Protein AF-A0AAU9VUS2-F1 (afdb_monomer)

Foldseek 3Di:
DDAQLQQHADWDWDFFPAIDTLDPRNPDPDRPCVVVVVVVSVVPDDPDGPPAGAVLRNVVVLQVSVVVSVVVCVVVVHCVPPQAEAEAEELLDHPCVVSLLVRDDDPSYAYEYEHDFQRHDVVSVVSHHPYYHYQADNVRDGDDPVVSVVVVCVVVPDDPPPPPDDD

Organism: NCBI:txid46732

Sequence (167 aa):
FFVSPYKTRLDLIEFGRDAEYVSDLKFSQKRSGRQQLVQQLIGHMSDELDNITNLEKGLKKAFDAHEEYDTLQITKNDRTGAKNIVVVFTDGKTHNQSAMSSLQKPSSVIVIAVALGLKIFPDVLHQIADDVIYWTKEDGSERQESEVLQEIMANFDFKPCGKELGL

Nearest PDB structures (foldseek):
  5k1s-assembly2_D  TM=6.268E-01  e=3.120E-01  Myxococcus xanthus DK 1622
  4jxk-assembly1_B  TM=4.690E-01  e=1.981E-01  Rhodococcus opacus B4
  4f4f-assembly2_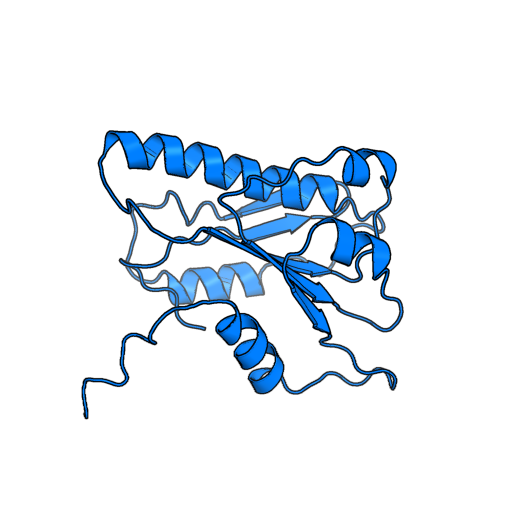B  TM=4.012E-01  e=1.432E-01  Brucella melitensis bv. 1 str. 16M
  4eye-assembly2_B  TM=5.615E-01  e=7.741E-01  Mycobacteroides abscessus ATCC 19977
  4eye-assembly1_A  TM=5.800E-01  e=1.071E+00  Mycobacteroides abscessus ATCC 19977

Radius of gyration: 16.59 Å; Cα contacts (8 Å, |Δi|>4): 207; chains: 1; bounding box: 53×28×48 Å

Solvent-accessible surface area (backbone atoms only — not comparable to full-atom values): 10148 Å² total; per-residue (Å²): 140,83,63,43,64,84,84,48,71,50,70,44,73,46,60,13,75,60,51,47,71,79,42,69,53,53,76,48,84,75,41,78,65,47,53,58,52,52,54,49,51,62,74,65,56,74,90,80,61,60,101,39,36,30,53,47,49,36,52,49,52,55,50,52,58,45,55,55,49,48,59,60,24,64,81,66,71,48,70,78,88,66,86,42,76,46,78,45,82,40,32,41,61,54,76,49,60,69,56,44,75,66,60,79,79,57,89,75,51,45,30,36,32,37,36,40,60,81,74,61,35,62,72,59,40,64,73,69,29,79,43,80,45,71,42,36,39,97,88,63,48,73,56,60,65,73,58,53,51,48,56,59,51,63,76,45,94,58,81,72,88,65,80,87,61,94,120

Mean predicted aligned error: 6.65 Å

pLDDT: mean 83.15, std 13.02, range [33.69, 96.31]

Structure (mmCIF, N/CA/C/O backbone):
data_AF-A0AAU9VUS2-F1
#
_entry.id   AF-A0AAU9VUS2-F1
#
loop_
_atom_site.group_PDB
_atom_site.id
_atom_site.type_symbol
_atom_site.label_atom_id
_atom_site.label_alt_id
_atom_site.label_comp_id
_atom_site.label_asym_id
_atom_site.label_entity_id
_atom_site.label_seq_id
_atom_site.pdbx_PDB_ins_code
_atom_site.Cartn_x
_atom_site.Cartn_y
_atom_site.Cartn_z
_atom_site.occupancy
_atom_site.B_iso_or_equiv
_atom_site.auth_seq_id
_atom_site.auth_comp_id
_atom_site.auth_asym_id
_atom_site.auth_atom_id
_atom_site.pdbx_PDB_model_num
ATOM 1 N N . PHE A 1 1 ? -14.419 1.944 -5.860 1.00 63.88 1 PHE A N 1
ATOM 2 C CA . PHE A 1 1 ? -14.514 1.381 -4.489 1.00 63.88 1 PHE A CA 1
ATOM 3 C C . PHE A 1 1 ? -15.402 2.264 -3.602 1.00 63.88 1 PHE A C 1
ATOM 5 O O . PHE A 1 1 ? -15.565 3.434 -3.926 1.00 63.88 1 PHE A O 1
ATOM 12 N N . PHE A 1 2 ? -15.983 1.731 -2.515 1.00 67.88 2 PHE A N 1
ATOM 13 C CA . PHE A 1 2 ? -16.799 2.485 -1.543 1.00 67.88 2 PHE A CA 1
ATOM 14 C C . PHE A 1 2 ? -16.127 2.507 -0.166 1.00 67.88 2 PHE A C 1
ATOM 16 O O . PHE A 1 2 ? -15.848 1.454 0.407 1.00 67.88 2 PHE A O 1
ATOM 23 N N . VAL A 1 3 ? -15.912 3.697 0.392 1.00 70.50 3 VAL A N 1
ATOM 24 C CA . VAL A 1 3 ? -15.391 3.876 1.752 1.00 70.50 3 VAL A CA 1
ATOM 25 C C . VAL A 1 3 ? -16.559 4.064 2.708 1.00 70.50 3 VAL A C 1
ATOM 27 O O . VAL A 1 3 ? -17.159 5.139 2.781 1.00 70.50 3 VAL A O 1
ATOM 30 N N . SER A 1 4 ? -16.876 3.023 3.483 1.00 72.69 4 SER A N 1
ATOM 31 C CA . SER A 1 4 ? -17.926 3.133 4.492 1.00 72.69 4 SER A CA 1
ATOM 32 C C . SER A 1 4 ? -17.533 4.168 5.551 1.00 72.69 4 SER A C 1
ATOM 34 O O . SER A 1 4 ? -16.503 4.000 6.209 1.00 72.69 4 SER A O 1
ATOM 36 N N . PRO A 1 5 ? -18.370 5.185 5.816 1.00 67.25 5 PRO A N 1
ATOM 37 C CA . PRO A 1 5 ? -18.068 6.200 6.825 1.00 67.25 5 PRO A CA 1
ATOM 38 C C . PRO A 1 5 ? -18.004 5.642 8.258 1.00 67.25 5 PRO A C 1
ATOM 40 O O . PRO A 1 5 ? -17.396 6.241 9.153 1.00 67.25 5 PRO A O 1
ATOM 43 N N . TYR A 1 6 ? -18.606 4.472 8.480 1.00 70.31 6 TYR A N 1
ATOM 44 C CA . TYR A 1 6 ? -18.684 3.815 9.784 1.00 70.31 6 TYR A CA 1
ATOM 45 C C . TYR A 1 6 ? -17.764 2.599 9.885 1.00 70.31 6 TYR A C 1
ATOM 47 O O . TYR A 1 6 ? -17.171 2.378 10.937 1.00 70.31 6 TYR A O 1
ATOM 55 N N . LYS A 1 7 ? -17.623 1.826 8.802 1.00 75.75 7 LYS A N 1
ATOM 56 C CA . LYS A 1 7 ? -16.914 0.539 8.833 1.00 75.75 7 LYS A CA 1
ATOM 57 C C . LYS A 1 7 ? -15.478 0.619 8.327 1.00 75.75 7 LYS A C 1
ATOM 59 O O . LYS A 1 7 ? -14.662 -0.199 8.747 1.00 75.75 7 LYS A O 1
ATOM 64 N N . THR A 1 8 ? -15.138 1.636 7.539 1.00 79.56 8 THR A N 1
ATOM 65 C CA . THR A 1 8 ? -13.810 1.776 6.937 1.00 79.56 8 THR A CA 1
ATOM 66 C C . THR A 1 8 ? -13.102 3.018 7.469 1.00 79.56 8 THR A C 1
ATOM 68 O O . THR A 1 8 ? -13.695 4.082 7.699 1.00 79.56 8 THR A O 1
ATOM 71 N N . ARG A 1 9 ? -11.802 2.859 7.691 1.00 82.56 9 ARG A N 1
ATOM 72 C CA . ARG A 1 9 ? -10.860 3.938 7.953 1.00 82.56 9 ARG A CA 1
ATOM 73 C C . ARG A 1 9 ? -9.775 3.815 6.898 1.00 82.56 9 ARG A C 1
ATOM 75 O O . ARG A 1 9 ? -9.381 2.700 6.577 1.00 82.56 9 ARG A O 1
ATOM 82 N N . LEU A 1 10 ? -9.409 4.938 6.312 1.00 85.69 10 LEU A N 1
ATOM 83 C CA . LEU A 1 10 ? -8.530 5.004 5.158 1.00 85.69 10 LEU A CA 1
ATOM 84 C C . LEU A 1 10 ? -7.576 6.156 5.411 1.00 85.69 10 LEU A C 1
ATOM 86 O O . LEU A 1 10 ? -8.057 7.217 5.790 1.00 85.69 10 LEU A O 1
ATOM 90 N N . ASP A 1 11 ? -6.298 5.939 5.146 1.00 88.19 11 ASP A N 1
ATOM 91 C CA . ASP A 1 11 ? -5.339 7.005 4.883 1.00 88.19 11 ASP A CA 1
ATOM 92 C C . ASP A 1 11 ? -4.792 6.825 3.474 1.00 88.19 11 ASP A C 1
ATOM 94 O O . ASP A 1 11 ? -4.845 5.731 2.905 1.00 88.19 11 ASP A O 1
ATOM 98 N N . LEU A 1 12 ? -4.289 7.921 2.923 1.00 89.81 12 LEU A N 1
ATOM 99 C CA . LEU A 1 12 ? -3.604 7.954 1.642 1.00 89.81 12 LEU A CA 1
ATOM 100 C C . LEU A 1 12 ? -2.193 8.467 1.902 1.00 89.81 12 LEU A C 1
ATOM 102 O O . LEU A 1 12 ? -2.023 9.510 2.538 1.00 89.81 12 LEU A O 1
ATOM 106 N N . ILE A 1 13 ? -1.204 7.712 1.439 1.00 90.88 13 ILE A N 1
ATOM 107 C CA . ILE A 1 13 ? 0.213 8.032 1.576 1.00 90.88 13 ILE A CA 1
ATOM 108 C C . ILE A 1 13 ? 0.805 8.058 0.176 1.00 90.88 13 ILE A C 1
ATOM 110 O O . ILE A 1 13 ? 0.646 7.098 -0.578 1.00 90.88 13 ILE A O 1
ATOM 114 N N . GLU A 1 14 ? 1.490 9.144 -0.151 1.00 90.81 14 GLU A N 1
ATOM 115 C CA . GLU A 1 14 ? 2.331 9.238 -1.339 1.00 90.81 14 GLU A CA 1
ATOM 116 C C . GLU A 1 14 ? 3.793 9.048 -0.948 1.00 90.81 14 GLU A C 1
ATOM 118 O O . GLU A 1 14 ? 4.190 9.353 0.181 1.00 90.81 14 GLU A O 1
ATOM 123 N N . PHE A 1 15 ? 4.595 8.499 -1.859 1.00 90.62 15 PHE A N 1
ATOM 124 C CA . PHE A 1 15 ? 6.014 8.301 -1.607 1.00 90.62 15 PHE A CA 1
ATOM 125 C C . PHE A 1 15 ? 6.860 8.433 -2.876 1.00 90.62 15 PHE A C 1
ATOM 127 O O . PHE A 1 15 ? 6.500 7.951 -3.945 1.00 90.62 15 PHE A O 1
ATOM 134 N N . GLY A 1 16 ? 8.026 9.049 -2.707 1.00 90.25 16 GLY A N 1
ATOM 135 C CA . GLY A 1 16 ? 9.119 9.155 -3.673 1.00 90.25 16 GLY A CA 1
ATOM 136 C C . GLY A 1 16 ? 10.430 9.095 -2.894 1.00 90.25 16 GLY A C 1
ATOM 137 O O . GLY A 1 16 ? 10.713 8.099 -2.222 1.00 90.25 16 GLY A O 1
ATOM 138 N N . ARG A 1 17 ? 11.205 10.181 -2.872 1.00 90.19 17 ARG A N 1
ATOM 139 C CA . ARG A 1 17 ? 12.305 10.373 -1.907 1.00 90.19 17 ARG A CA 1
ATOM 140 C C . ARG A 1 17 ? 11.860 10.332 -0.457 1.00 90.19 17 ARG A C 1
ATOM 142 O O . ARG A 1 17 ? 12.567 9.736 0.363 1.00 90.19 17 ARG A O 1
ATOM 149 N N . ASP A 1 18 ? 10.740 10.959 -0.145 1.00 89.88 18 ASP A N 1
ATOM 150 C CA . ASP A 1 18 ? 10.114 10.955 1.173 1.00 89.88 18 ASP A CA 1
ATOM 151 C C . ASP A 1 18 ? 8.700 10.383 1.070 1.00 89.88 18 ASP A C 1
ATOM 153 O O . ASP A 1 18 ? 8.214 10.132 -0.030 1.00 89.88 18 ASP A O 1
ATOM 157 N N . ALA A 1 19 ? 8.081 10.100 2.215 1.00 91.94 19 ALA A N 1
ATOM 158 C CA . ALA A 1 19 ? 6.710 9.612 2.286 1.00 91.94 19 ALA A CA 1
ATOM 159 C C . ALA A 1 19 ? 5.850 10.606 3.060 1.00 91.94 19 ALA A C 1
ATOM 161 O O . ALA A 1 19 ? 6.217 11.017 4.168 1.00 91.94 19 ALA A O 1
ATOM 162 N N . GLU A 1 20 ? 4.689 10.958 2.521 1.00 90.38 20 GLU A N 1
ATOM 163 C CA . GLU A 1 20 ? 3.809 11.998 3.052 1.00 90.38 20 GLU A CA 1
ATOM 164 C C . GLU A 1 20 ? 2.360 11.526 3.119 1.00 90.38 20 GLU A C 1
ATOM 166 O O . GLU A 1 20 ? 1.908 10.724 2.306 1.00 90.38 20 GLU A O 1
ATOM 171 N N . TYR A 1 21 ? 1.631 11.991 4.137 1.00 87.62 21 TYR A N 1
ATOM 172 C CA . TYR A 1 21 ? 0.193 11.761 4.186 1.00 87.62 21 TYR A CA 1
ATOM 173 C C . TYR A 1 21 ? -0.464 12.739 3.223 1.00 87.62 21 TYR A C 1
ATOM 175 O O . TYR A 1 21 ? -0.430 13.944 3.455 1.00 87.62 21 TYR A O 1
ATOM 183 N N . VAL A 1 22 ? -1.131 12.212 2.203 1.00 83.88 22 VAL A N 1
ATOM 184 C CA . VAL A 1 22 ? -2.031 13.003 1.356 1.00 83.88 22 VAL A CA 1
ATOM 185 C C . VAL A 1 22 ? -3.245 13.437 2.181 1.00 83.88 22 VAL A C 1
ATOM 187 O O . VAL A 1 22 ? -3.813 14.510 1.987 1.00 83.88 22 VAL A O 1
ATOM 190 N N . SER A 1 23 ? -3.654 12.601 3.142 1.00 74.81 23 SER A N 1
ATOM 191 C CA . SER A 1 23 ? -4.711 12.937 4.090 1.00 74.81 23 SER A CA 1
ATOM 192 C C . SER A 1 23 ? -4.687 12.063 5.337 1.00 74.81 23 SER A C 1
ATOM 194 O O . SER A 1 23 ? -4.380 10.877 5.239 1.00 74.81 23 SER A O 1
ATOM 196 N N . ASP A 1 24 ? -5.146 12.633 6.451 1.00 70.62 24 ASP A N 1
ATOM 197 C CA . ASP A 1 24 ? -5.325 11.968 7.748 1.00 70.62 24 ASP A CA 1
ATOM 198 C C . ASP A 1 24 ? -6.790 11.515 7.970 1.00 70.62 24 ASP A C 1
ATOM 200 O O . ASP A 1 24 ? -7.466 11.804 8.969 1.00 70.62 24 ASP A O 1
ATOM 204 N N . LEU A 1 25 ? -7.377 10.887 6.945 1.00 75.69 25 LEU A N 1
ATOM 205 C CA . LEU A 1 25 ? -8.801 10.531 6.929 1.00 75.69 25 LEU A CA 1
ATOM 206 C C . LEU A 1 25 ? -9.159 9.436 7.938 1.00 75.69 25 LEU A C 1
ATOM 208 O O . LEU A 1 25 ? -10.327 9.334 8.345 1.00 75.69 25 LEU A O 1
ATOM 212 N N . LYS A 1 26 ? -8.182 8.638 8.363 1.00 74.88 26 LYS A N 1
ATOM 213 C CA . LYS A 1 26 ? -8.338 7.584 9.364 1.00 74.88 26 LYS A CA 1
ATOM 214 C C . LYS A 1 26 ? -8.680 8.153 10.734 1.00 74.88 26 LYS A C 1
ATOM 216 O O . LYS A 1 26 ? -9.523 7.580 11.429 1.00 74.88 26 LYS A O 1
ATOM 221 N N . PHE A 1 27 ? -8.135 9.315 11.079 1.00 73.19 27 PHE A N 1
ATOM 222 C CA . PHE A 1 27 ? -8.357 9.973 12.368 1.00 73.19 27 PHE A CA 1
ATOM 223 C C . PHE A 1 27 ? -9.492 11.008 12.311 1.00 73.19 27 PHE A C 1
ATOM 225 O O . PHE A 1 27 ? -10.023 11.427 13.344 1.00 73.19 27 PHE A O 1
ATOM 232 N N . SER A 1 28 ? -9.963 11.353 11.107 1.00 74.56 28 SER A N 1
ATOM 233 C CA . SER A 1 28 ? -11.072 12.287 10.915 1.00 74.56 28 SER A CA 1
ATOM 234 C C . SER A 1 28 ? -12.387 11.812 11.548 1.00 74.56 28 SER A C 1
ATOM 236 O O . SER A 1 28 ? -12.957 10.766 11.201 1.00 74.56 28 SER A O 1
ATOM 238 N N . GLN A 1 29 ? -12.948 12.660 12.416 1.00 71.25 29 GLN A N 1
ATOM 239 C CA . GLN A 1 29 ? -14.288 12.471 12.980 1.00 71.25 29 GLN A CA 1
ATOM 240 C C . GLN A 1 29 ? -15.408 12.759 11.967 1.00 71.25 29 GLN A C 1
ATOM 242 O O . GLN A 1 29 ? -16.537 12.293 12.149 1.00 71.25 29 GLN A O 1
ATOM 247 N N . LYS A 1 30 ? -15.120 13.489 10.878 1.00 71.19 30 LYS A N 1
ATOM 248 C CA . LYS A 1 30 ? -16.113 13.831 9.854 1.00 71.19 30 LYS A CA 1
ATOM 249 C C . LYS A 1 30 ? -16.385 12.616 8.968 1.00 71.19 30 LYS A C 1
ATOM 251 O O . LYS A 1 30 ? -15.511 12.122 8.255 1.00 71.19 30 LYS A O 1
ATOM 256 N N . ARG A 1 31 ? -17.618 12.114 9.046 1.00 71.56 31 ARG A N 1
ATOM 257 C CA . ARG A 1 31 ? -18.060 10.876 8.383 1.00 71.56 31 ARG A CA 1
ATOM 258 C C . ARG A 1 31 ? -18.776 11.132 7.052 1.00 71.56 31 ARG A C 1
ATOM 260 O O . ARG A 1 31 ? -18.611 10.355 6.119 1.00 71.56 31 ARG A O 1
ATOM 267 N N . SER A 1 32 ? -19.543 12.213 6.931 1.00 74.00 32 SER A N 1
ATOM 268 C CA . SER A 1 32 ? -20.252 12.559 5.691 1.00 74.00 32 SER A CA 1
ATOM 269 C C . SER A 1 32 ? -19.298 13.033 4.587 1.00 74.00 32 SER A C 1
ATOM 271 O O . SER A 1 32 ? -18.281 13.667 4.864 1.00 74.00 32 SER A O 1
ATOM 273 N N . GLY A 1 33 ? -19.622 12.712 3.328 1.00 77.25 33 GLY A N 1
ATOM 274 C CA . GLY A 1 33 ? -18.854 13.148 2.151 1.00 77.25 33 GLY A CA 1
ATOM 275 C C . GLY A 1 33 ? -17.485 12.478 1.976 1.00 77.25 33 GLY A C 1
ATOM 276 O O . GLY A 1 33 ? -16.744 12.847 1.071 1.00 77.25 33 GLY A O 1
ATOM 277 N N . ARG A 1 34 ? -17.139 11.479 2.802 1.00 79.19 34 ARG A N 1
ATOM 278 C CA . ARG A 1 34 ? -15.808 10.850 2.796 1.00 79.19 34 ARG A CA 1
ATOM 279 C C . ARG A 1 34 ? -15.432 10.236 1.448 1.00 79.19 34 ARG A C 1
ATOM 281 O O . ARG A 1 34 ? -14.305 10.409 1.017 1.00 79.19 34 ARG A O 1
ATOM 288 N N . GLN A 1 35 ? -16.370 9.578 0.768 1.00 82.62 35 GLN A N 1
ATOM 289 C CA . GLN A 1 35 ? -16.122 9.017 -0.565 1.00 82.62 35 GLN A CA 1
ATOM 290 C C . GLN A 1 35 ? -15.694 10.094 -1.573 1.00 82.62 35 GLN A C 1
ATOM 292 O O . GLN A 1 35 ? -14.720 9.902 -2.293 1.00 82.62 35 GLN A O 1
ATOM 297 N N . GLN A 1 36 ? -16.406 11.225 -1.605 1.00 84.19 36 GLN A N 1
ATOM 298 C CA . GLN A 1 36 ? -16.092 12.337 -2.505 1.00 84.19 36 GLN A CA 1
ATOM 299 C C . GLN A 1 36 ? -14.749 12.972 -2.147 1.00 84.19 36 GLN A C 1
ATOM 301 O O . GLN A 1 36 ? -13.955 13.247 -3.035 1.00 84.19 36 GLN A O 1
ATOM 306 N N . LEU A 1 37 ? -14.469 13.142 -0.851 1.00 84.12 37 LEU A N 1
ATOM 307 C CA . LEU A 1 37 ? -13.191 13.675 -0.388 1.00 84.12 37 LEU A CA 1
ATOM 308 C C . LEU A 1 37 ? -12.020 12.769 -0.789 1.00 84.12 37 LEU A C 1
ATOM 310 O O . LEU A 1 37 ? -11.015 13.266 -1.270 1.00 84.12 37 LEU A O 1
ATOM 314 N N . VAL A 1 38 ? -12.162 11.447 -0.663 1.00 84.62 38 VAL A N 1
ATOM 315 C CA . VAL A 1 38 ? -11.138 10.493 -1.122 1.00 84.62 38 VAL A CA 1
ATOM 316 C C . VAL A 1 38 ? -10.903 10.614 -2.626 1.00 84.62 38 VAL A C 1
ATOM 318 O O . VAL A 1 38 ? -9.759 10.681 -3.055 1.00 84.62 38 VAL A O 1
ATOM 321 N N . GLN A 1 39 ? -11.970 10.682 -3.426 1.00 85.81 39 GLN A N 1
ATOM 322 C CA . GLN A 1 39 ? -11.851 10.858 -4.878 1.00 85.81 39 GLN A CA 1
ATOM 323 C C . GLN A 1 39 ? -11.175 12.181 -5.244 1.00 85.81 39 GLN A C 1
ATOM 325 O O . GLN A 1 39 ? -10.355 12.212 -6.155 1.00 85.81 39 GLN A O 1
ATOM 330 N N . GLN A 1 40 ? -11.489 13.258 -4.521 1.00 86.56 40 GLN A N 1
ATOM 331 C CA . GLN A 1 40 ? -10.820 14.543 -4.695 1.00 86.56 40 GLN A CA 1
ATOM 332 C C . GLN A 1 40 ? -9.341 14.437 -4.352 1.00 86.56 40 GLN A C 1
ATOM 334 O O . GLN A 1 40 ? -8.529 14.850 -5.163 1.00 86.56 40 GLN A O 1
ATOM 339 N N . LEU A 1 41 ? -8.987 13.868 -3.201 1.00 86.94 41 LEU A N 1
ATOM 340 C CA . LEU A 1 41 ? -7.592 13.729 -2.786 1.00 86.94 41 LEU A CA 1
ATOM 341 C C . LEU A 1 41 ? -6.784 12.945 -3.816 1.00 86.94 41 LEU A C 1
ATOM 343 O O . LEU A 1 41 ? -5.760 13.447 -4.253 1.00 86.94 41 LEU A O 1
ATOM 347 N N . ILE A 1 42 ? -7.292 11.794 -4.272 1.00 84.50 42 ILE A N 1
ATOM 348 C CA . ILE A 1 42 ? -6.661 11.006 -5.342 1.00 84.50 42 ILE A CA 1
ATOM 349 C C . ILE A 1 42 ? -6.483 11.851 -6.608 1.00 84.50 42 ILE A C 1
ATOM 351 O O . ILE A 1 42 ? -5.404 11.867 -7.180 1.00 84.50 42 ILE A O 1
ATOM 355 N N . GLY A 1 43 ? -7.511 12.599 -7.020 1.00 84.38 43 GLY A N 1
ATOM 356 C CA . GLY A 1 43 ? -7.438 13.462 -8.203 1.00 84.38 43 GLY A CA 1
ATOM 357 C C . GLY A 1 43 ? -6.522 14.686 -8.068 1.00 84.38 43 GLY A C 1
ATOM 358 O O . GLY A 1 43 ? -6.303 15.363 -9.066 1.00 84.38 43 GLY A O 1
ATOM 359 N N . HIS A 1 44 ? -6.023 14.995 -6.867 1.00 83.06 44 HIS A N 1
ATOM 360 C CA . HIS A 1 44 ? -5.049 16.066 -6.620 1.00 83.06 44 HIS A CA 1
ATOM 361 C C . HIS A 1 44 ? -3.659 15.528 -6.253 1.00 83.06 44 HIS A C 1
ATOM 363 O O . HIS A 1 44 ? -2.769 16.334 -5.981 1.00 83.06 44 HIS A O 1
ATOM 369 N N . MET A 1 45 ? -3.464 14.204 -6.208 1.00 80.81 45 MET A N 1
ATOM 370 C CA . MET A 1 45 ? -2.132 13.631 -6.019 1.00 80.81 45 MET A CA 1
ATOM 371 C C . MET A 1 45 ? -1.245 14.031 -7.199 1.00 80.81 45 MET A C 1
ATOM 373 O O . MET A 1 45 ? -1.705 14.083 -8.339 1.00 80.81 45 MET A O 1
ATOM 377 N N . SER A 1 46 ? 0.011 14.365 -6.910 1.00 73.75 46 SER A N 1
ATOM 378 C CA . SER A 1 46 ? 0.955 14.798 -7.937 1.00 73.75 46 SER A CA 1
ATOM 379 C C . SER A 1 46 ? 1.372 13.618 -8.813 1.00 73.75 46 SER A C 1
ATOM 381 O O . SER A 1 46 ? 1.828 12.598 -8.299 1.00 73.75 46 SER A O 1
ATOM 383 N N . ASP A 1 47 ? 1.303 13.794 -10.133 1.00 72.25 47 ASP A N 1
ATOM 384 C CA . ASP A 1 47 ? 1.946 12.884 -11.090 1.00 72.25 47 ASP A CA 1
ATOM 385 C C . ASP A 1 47 ? 3.472 13.114 -11.153 1.00 72.25 47 ASP A C 1
ATOM 387 O O . ASP A 1 47 ? 4.226 12.288 -11.670 1.00 72.25 47 ASP A O 1
ATOM 391 N N . GLU A 1 48 ? 3.949 14.237 -10.607 1.00 64.94 48 GLU A N 1
ATOM 392 C CA . GLU A 1 48 ? 5.364 14.579 -10.496 1.00 64.94 48 GLU A CA 1
ATOM 393 C C . GLU A 1 48 ? 5.917 14.058 -9.167 1.00 64.94 48 GLU A C 1
ATOM 395 O O . GLU A 1 48 ? 6.068 14.797 -8.192 1.00 64.94 48 GLU A O 1
ATOM 400 N N . LEU A 1 49 ? 6.204 12.760 -9.123 1.00 63.88 49 LEU A N 1
ATOM 401 C CA . LEU A 1 49 ? 7.058 12.185 -8.089 1.00 63.88 49 LEU A CA 1
ATOM 402 C C . LEU A 1 49 ? 8.518 12.335 -8.526 1.00 63.88 49 LEU A C 1
ATOM 404 O O . LEU A 1 49 ? 8.843 12.259 -9.716 1.00 63.88 49 LEU A O 1
ATOM 408 N N . ASP A 1 50 ? 9.415 12.591 -7.575 1.00 70.56 50 ASP A N 1
ATOM 409 C CA . ASP A 1 50 ? 10.830 12.700 -7.906 1.00 70.56 50 ASP A CA 1
ATOM 410 C C . ASP A 1 50 ? 11.375 11.373 -8.464 1.00 70.56 50 ASP A C 1
ATOM 412 O O . ASP A 1 50 ? 10.778 10.306 -8.335 1.00 70.56 50 ASP A O 1
ATOM 416 N N . ASN A 1 51 ? 12.531 11.407 -9.130 1.00 80.69 51 ASN A N 1
ATOM 417 C CA . ASN A 1 51 ? 13.114 10.200 -9.730 1.00 80.69 51 ASN A CA 1
ATOM 418 C C . ASN A 1 51 ? 13.659 9.193 -8.694 1.00 80.69 51 ASN A C 1
ATOM 420 O O . ASN A 1 51 ? 14.326 8.222 -9.072 1.00 80.69 51 ASN A O 1
ATOM 424 N N . ILE A 1 52 ? 13.395 9.434 -7.406 1.00 86.38 52 ILE A N 1
ATOM 425 C CA . ILE A 1 52 ? 13.744 8.576 -6.288 1.00 86.38 52 ILE A CA 1
ATOM 426 C C . ILE A 1 52 ? 12.488 7.846 -5.821 1.00 86.38 52 ILE A C 1
ATOM 428 O O . ILE A 1 52 ? 11.414 8.398 -5.656 1.00 86.38 52 ILE A O 1
ATOM 432 N N . THR A 1 53 ? 12.654 6.566 -5.540 1.00 89.75 53 THR A N 1
ATOM 433 C CA . THR A 1 53 ? 11.607 5.708 -4.989 1.00 89.75 53 THR A CA 1
ATOM 434 C C . THR A 1 53 ? 12.155 5.077 -3.725 1.00 89.75 53 THR A C 1
ATOM 436 O O . THR A 1 53 ? 13.060 4.248 -3.803 1.00 89.75 53 THR A O 1
ATOM 439 N N . ASN A 1 54 ? 11.653 5.485 -2.564 1.00 93.12 54 ASN A N 1
ATOM 440 C CA . ASN A 1 54 ? 11.960 4.889 -1.268 1.00 93.12 54 ASN A CA 1
ATOM 441 C C . ASN A 1 54 ? 10.714 4.177 -0.740 1.00 93.12 54 ASN A C 1
ATOM 443 O O . ASN A 1 54 ? 10.019 4.674 0.145 1.00 93.12 54 ASN A O 1
ATOM 447 N N . LEU A 1 55 ? 10.457 2.989 -1.292 1.00 94.00 55 LEU A N 1
ATOM 448 C CA . LEU A 1 55 ? 9.326 2.135 -0.916 1.00 94.00 55 L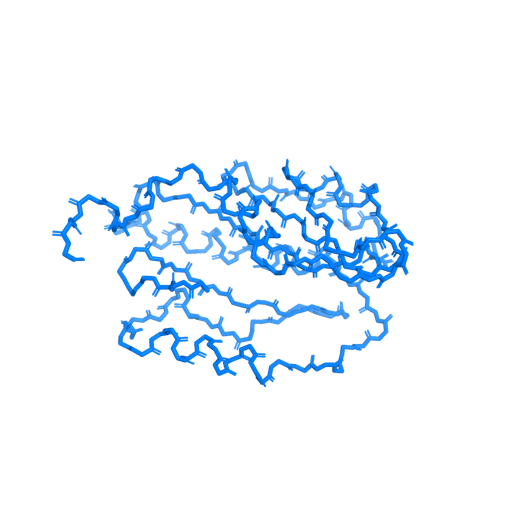EU A CA 1
ATOM 449 C C . LEU A 1 55 ? 9.279 1.858 0.599 1.00 94.00 55 LEU A C 1
ATOM 451 O O . LEU A 1 55 ? 8.203 1.833 1.192 1.00 94.00 55 LEU A O 1
ATOM 455 N N . GLU A 1 56 ? 10.449 1.733 1.236 1.00 95.06 56 GLU A N 1
ATOM 456 C CA . GLU A 1 56 ? 10.569 1.498 2.680 1.00 95.06 56 GLU A CA 1
ATOM 457 C C . GLU A 1 56 ? 9.897 2.609 3.481 1.00 95.06 56 GLU A C 1
ATOM 459 O O . GLU A 1 56 ? 9.106 2.316 4.372 1.00 95.06 56 GLU A O 1
ATOM 464 N N . LYS A 1 57 ? 10.135 3.873 3.120 1.00 95.31 57 LYS A N 1
ATOM 465 C CA . LYS A 1 57 ? 9.556 5.020 3.825 1.00 95.31 57 LYS A CA 1
ATOM 466 C C . LYS A 1 57 ? 8.037 5.037 3.712 1.00 95.31 57 LYS A C 1
ATOM 468 O O . LYS A 1 57 ? 7.362 5.321 4.700 1.00 95.31 57 LYS A O 1
ATOM 473 N N . GLY A 1 58 ? 7.504 4.727 2.527 1.00 94.62 58 GLY A N 1
ATOM 474 C CA . GLY A 1 58 ? 6.060 4.650 2.291 1.00 94.62 58 GLY A CA 1
ATOM 475 C C . GLY A 1 58 ? 5.398 3.596 3.177 1.00 94.62 58 GLY A C 1
ATOM 476 O O . GLY A 1 58 ? 4.439 3.887 3.891 1.00 94.62 58 GLY A O 1
ATOM 477 N N . LEU A 1 59 ? 5.963 2.387 3.196 1.00 96.00 59 LEU A N 1
ATOM 478 C CA . LEU A 1 59 ? 5.455 1.282 4.010 1.00 96.00 59 LEU A CA 1
ATOM 479 C C . LEU A 1 59 ? 5.630 1.532 5.502 1.00 96.00 59 LEU A C 1
ATOM 481 O O . LEU A 1 59 ? 4.687 1.326 6.260 1.00 96.00 59 LEU A O 1
ATOM 485 N N . LYS A 1 60 ? 6.799 2.026 5.925 1.00 95.69 60 LYS A N 1
ATOM 486 C CA . LYS A 1 60 ? 7.045 2.382 7.321 1.00 95.69 60 LYS A CA 1
ATOM 487 C C . LYS A 1 60 ? 6.008 3.395 7.799 1.00 95.69 60 LYS A C 1
ATOM 489 O O . LYS A 1 60 ? 5.404 3.193 8.845 1.00 95.69 60 LYS A O 1
ATOM 494 N N . LYS A 1 61 ? 5.735 4.434 7.006 1.00 94.56 61 LYS A N 1
ATOM 495 C CA . LYS A 1 61 ? 4.713 5.432 7.337 1.00 94.56 61 LYS A CA 1
ATOM 496 C C . LYS A 1 61 ? 3.316 4.815 7.438 1.00 94.56 61 LYS A C 1
ATOM 498 O O . LYS A 1 61 ? 2.577 5.149 8.356 1.00 94.56 61 LYS A O 1
ATOM 503 N N . ALA A 1 62 ? 2.972 3.872 6.559 1.00 93.88 62 ALA A N 1
ATOM 504 C CA . ALA A 1 62 ? 1.705 3.142 6.634 1.00 93.88 62 ALA A CA 1
ATOM 505 C C . ALA A 1 62 ? 1.597 2.258 7.891 1.00 93.88 62 ALA A C 1
ATOM 507 O O . ALA A 1 62 ? 0.525 2.176 8.497 1.00 93.88 62 ALA A O 1
ATOM 508 N N . PHE A 1 63 ? 2.694 1.614 8.297 1.00 93.75 63 PHE A N 1
ATOM 509 C CA . PHE A 1 63 ? 2.755 0.790 9.506 1.00 93.75 63 PHE A CA 1
ATOM 510 C C . PHE A 1 63 ? 2.677 1.641 10.777 1.00 93.75 63 PHE A C 1
ATOM 512 O O . PHE A 1 63 ? 1.866 1.333 11.649 1.00 93.75 63 PHE A O 1
ATOM 519 N N . ASP A 1 64 ? 3.414 2.752 10.839 1.00 91.38 64 ASP A N 1
ATOM 520 C CA . ASP A 1 64 ? 3.363 3.704 11.955 1.00 91.38 64 ASP A CA 1
ATOM 521 C C . ASP A 1 64 ? 1.933 4.272 12.118 1.00 91.38 64 ASP A C 1
ATOM 523 O O . ASP A 1 64 ? 1.376 4.268 13.217 1.00 91.38 64 ASP A O 1
ATOM 527 N N . ALA A 1 65 ? 1.277 4.664 11.012 1.00 87.31 65 ALA A N 1
ATOM 528 C CA . ALA A 1 65 ? -0.119 5.131 11.011 1.00 87.31 65 ALA A CA 1
ATOM 529 C C . ALA A 1 65 ? -1.093 4.086 11.569 1.00 87.31 65 ALA A C 1
ATOM 531 O O . ALA A 1 65 ? -2.182 4.390 12.069 1.00 87.31 65 ALA A O 1
ATOM 532 N N . HIS A 1 66 ? -0.779 2.809 11.369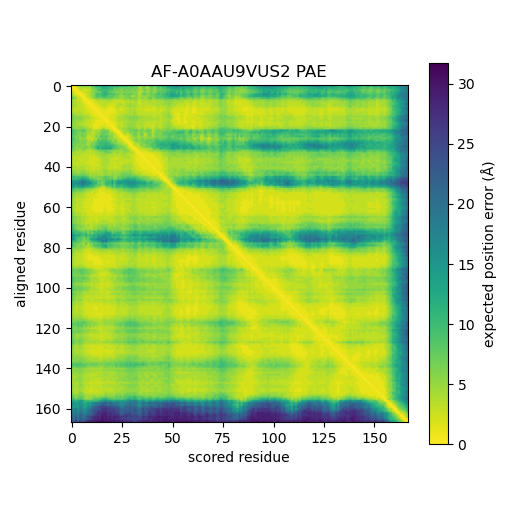 1.00 85.44 66 HIS A N 1
ATOM 533 C CA . HIS A 1 66 ? -1.578 1.710 11.872 1.00 85.44 66 HIS A CA 1
ATOM 534 C C . HIS A 1 66 ? -1.383 1.493 13.364 1.00 85.44 66 HIS A C 1
ATOM 536 O O . HIS A 1 66 ? -2.384 1.461 14.079 1.00 85.44 66 HIS A O 1
ATOM 542 N N . GLU A 1 67 ? -0.139 1.423 13.820 1.00 86.25 67 GLU A N 1
ATOM 543 C CA . GLU A 1 67 ? 0.192 1.271 15.233 1.00 86.25 67 GLU A CA 1
ATOM 544 C C . GLU A 1 67 ? -0.388 2.414 16.083 1.00 86.25 67 GLU A C 1
ATOM 546 O O . GLU A 1 67 ? -1.007 2.169 17.125 1.00 86.25 67 GLU A O 1
ATOM 551 N N . GLU A 1 68 ? -0.274 3.658 15.608 1.00 85.06 68 GLU A N 1
ATOM 552 C CA . GLU A 1 68 ? -0.852 4.823 16.281 1.00 85.06 68 GLU A CA 1
ATOM 553 C C . GLU A 1 68 ? -2.377 4.700 16.393 1.00 85.06 68 GLU A C 1
ATOM 555 O O . GLU A 1 68 ? -2.960 4.882 17.469 1.00 85.06 68 GLU A O 1
ATOM 560 N N . TYR A 1 69 ? -3.041 4.343 15.291 1.00 80.44 69 TYR A N 1
ATOM 561 C CA . TYR A 1 69 ? -4.492 4.216 15.282 1.00 80.44 69 TYR A CA 1
ATOM 562 C C . TYR A 1 69 ? -4.981 3.095 16.202 1.00 80.44 69 TYR A C 1
ATOM 564 O O . TYR A 1 69 ? -5.923 3.309 16.967 1.00 80.44 69 TYR A O 1
ATOM 572 N N . ASP A 1 70 ? -4.342 1.927 16.162 1.00 79.69 70 ASP A N 1
ATOM 573 C CA . ASP A 1 70 ? -4.697 0.785 17.006 1.00 79.69 70 ASP A CA 1
ATOM 574 C C . ASP A 1 70 ? -4.527 1.110 18.484 1.00 79.69 70 ASP A C 1
ATOM 576 O O . ASP A 1 70 ? -5.429 0.842 19.280 1.00 79.69 70 ASP A O 1
ATOM 580 N N . THR A 1 71 ? -3.439 1.790 18.845 1.00 79.75 71 THR A N 1
ATOM 581 C CA . THR A 1 71 ? -3.213 2.267 20.214 1.00 79.75 71 THR A CA 1
ATOM 582 C C . THR A 1 71 ? -4.363 3.166 20.683 1.00 79.75 71 THR A C 1
ATOM 584 O O . THR A 1 71 ? -4.900 2.986 21.781 1.00 79.75 71 THR A O 1
ATOM 587 N N . LEU A 1 72 ? -4.826 4.092 19.835 1.00 76.50 72 LEU A N 1
ATOM 588 C CA . LEU A 1 72 ? -5.978 4.946 20.146 1.00 76.50 72 LEU A CA 1
ATOM 589 C C . LEU A 1 72 ? -7.307 4.179 20.210 1.00 76.50 72 LEU A C 1
ATOM 591 O O . LEU A 1 72 ? -8.195 4.576 20.966 1.00 76.50 72 LEU A O 1
ATOM 595 N N . GLN A 1 73 ? -7.482 3.124 19.415 1.00 72.50 73 GLN A N 1
ATOM 596 C CA . GLN A 1 73 ? -8.724 2.348 19.368 1.00 72.50 73 GLN A CA 1
ATOM 597 C C . GLN A 1 73 ? -8.850 1.350 20.524 1.00 72.50 73 GLN A C 1
ATOM 599 O O . GLN A 1 73 ? -9.938 1.234 21.092 1.00 72.50 73 GLN A O 1
ATOM 604 N N . ILE A 1 74 ? -7.755 0.694 20.928 1.00 66.12 74 ILE A N 1
ATOM 605 C CA . ILE A 1 74 ? -7.721 -0.240 22.068 1.00 66.12 74 ILE A CA 1
ATOM 606 C C . ILE A 1 74 ? -8.258 0.444 23.329 1.00 66.12 74 ILE A C 1
ATOM 608 O O . ILE A 1 74 ? -9.095 -0.117 24.035 1.00 66.12 74 ILE A O 1
ATOM 612 N N . THR A 1 75 ? -7.865 1.698 23.571 1.00 63.31 75 THR A N 1
ATOM 613 C CA . THR A 1 75 ? -8.351 2.476 24.727 1.00 63.31 75 THR A CA 1
ATOM 614 C C . THR A 1 75 ? -9.853 2.777 24.685 1.00 63.31 75 THR A C 1
ATOM 616 O O . THR A 1 75 ? -10.458 3.038 25.723 1.00 63.31 75 THR A O 1
ATOM 619 N N . LYS A 1 76 ? -10.473 2.723 23.501 1.00 70.50 76 LYS A N 1
ATOM 620 C CA . LYS A 1 76 ? -11.899 3.007 23.275 1.00 70.50 76 LYS A CA 1
ATOM 621 C C . LYS A 1 76 ? -12.742 1.743 23.086 1.00 70.50 76 LYS A C 1
ATOM 623 O O . LYS A 1 76 ? -13.963 1.860 23.001 1.00 70.50 76 LYS A O 1
ATOM 628 N N . ASN A 1 77 ? -12.109 0.566 23.012 1.00 62.81 77 ASN A N 1
ATOM 629 C CA . ASN A 1 77 ? -12.712 -0.703 22.583 1.00 62.81 77 ASN A CA 1
ATOM 630 C C . ASN A 1 77 ? -13.519 -0.571 21.270 1.00 62.81 77 ASN A C 1
ATOM 632 O O . ASN A 1 77 ? -14.509 -1.269 21.049 1.00 62.81 77 ASN A O 1
ATOM 636 N N . ASP A 1 78 ? -13.120 0.376 20.418 1.00 67.00 78 ASP A N 1
ATOM 637 C CA . ASP A 1 78 ? -13.720 0.623 19.110 1.00 67.00 78 ASP A CA 1
ATOM 638 C C . ASP A 1 78 ? -12.916 -0.175 18.072 1.00 67.00 78 ASP A C 1
ATOM 640 O O . ASP A 1 78 ? -11.696 -0.253 18.149 1.00 67.00 78 ASP A O 1
ATOM 644 N N . ARG A 1 79 ? -13.589 -0.809 17.107 1.00 70.88 79 ARG A N 1
ATOM 645 C CA . ARG A 1 79 ? -12.961 -1.580 16.009 1.00 70.88 79 ARG A CA 1
ATOM 646 C C . ARG A 1 79 ? -12.061 -2.768 16.403 1.00 70.88 79 ARG A C 1
ATOM 648 O O . ARG A 1 79 ? -11.290 -3.228 15.560 1.00 70.88 79 ARG A O 1
ATOM 655 N N . THR A 1 80 ? -12.195 -3.325 17.606 1.00 70.12 80 THR A N 1
ATOM 656 C CA . THR A 1 80 ? -11.536 -4.587 17.988 1.00 70.12 80 THR A CA 1
ATOM 657 C C . THR A 1 80 ? -11.833 -5.681 16.951 1.00 70.12 80 THR A C 1
ATOM 659 O O . THR A 1 80 ? -12.994 -5.989 16.681 1.00 70.12 80 THR A O 1
ATOM 662 N N . GLY A 1 81 ? -10.788 -6.243 16.333 1.00 72.62 81 GLY A N 1
ATOM 663 C CA . GLY A 1 81 ? -10.904 -7.266 15.282 1.00 72.62 81 GLY A CA 1
ATOM 664 C C . GLY A 1 81 ? -11.045 -6.739 13.847 1.00 72.62 81 GLY A C 1
ATOM 665 O O . GLY A 1 81 ? -11.244 -7.533 12.927 1.00 72.62 81 GLY A O 1
ATOM 666 N N . ALA A 1 82 ? -10.948 -5.425 13.615 1.00 78.19 82 ALA A N 1
ATOM 667 C CA . ALA A 1 82 ? -10.843 -4.894 12.259 1.00 78.19 82 ALA A CA 1
ATOM 668 C C . ALA A 1 82 ? -9.531 -5.345 11.591 1.00 78.19 82 ALA A C 1
ATOM 670 O O . ALA A 1 82 ? -8.473 -5.325 12.213 1.00 78.19 82 ALA A O 1
ATOM 671 N N . LYS A 1 83 ? -9.605 -5.731 10.311 1.00 82.00 83 LYS A N 1
ATOM 672 C CA . LYS A 1 83 ? -8.427 -6.084 9.505 1.00 82.00 83 LYS A CA 1
ATOM 673 C C . LYS A 1 83 ? -7.699 -4.822 9.044 1.00 82.00 83 LYS A C 1
ATOM 675 O O . LYS A 1 83 ? -8.353 -3.859 8.633 1.00 82.00 83 LYS A O 1
ATOM 680 N N . ASN A 1 84 ? -6.370 -4.866 9.058 1.00 86.88 84 ASN A N 1
ATOM 681 C CA . ASN A 1 84 ? -5.509 -3.766 8.636 1.00 86.88 84 ASN A CA 1
ATOM 682 C C . ASN A 1 84 ? -4.780 -4.156 7.368 1.00 86.88 84 ASN A C 1
ATOM 684 O O . ASN A 1 84 ? -4.138 -5.202 7.306 1.00 86.88 84 ASN A O 1
ATOM 688 N N . ILE A 1 85 ? -4.974 -3.346 6.335 1.00 90.12 85 ILE A N 1
ATOM 689 C CA . ILE A 1 85 ? -4.580 -3.697 4.981 1.00 90.12 85 ILE A CA 1
ATOM 690 C C . ILE A 1 85 ? -3.898 -2.486 4.369 1.00 90.12 85 ILE A C 1
ATOM 692 O O . ILE A 1 85 ? -4.463 -1.391 4.357 1.00 90.12 85 ILE A O 1
ATOM 696 N N . VAL A 1 86 ? -2.685 -2.701 3.877 1.00 94.06 86 VAL A N 1
ATOM 697 C CA . VAL A 1 86 ? -1.922 -1.743 3.086 1.00 94.06 86 VAL A CA 1
ATOM 698 C C . VAL A 1 86 ? -1.952 -2.238 1.650 1.00 94.06 86 VAL A C 1
ATOM 700 O O . VAL A 1 86 ? -1.479 -3.332 1.360 1.00 94.06 86 VAL A O 1
ATOM 703 N N . VAL A 1 87 ? -2.519 -1.436 0.754 1.00 94.75 87 VAL A N 1
ATOM 704 C CA . VAL A 1 87 ? -2.426 -1.669 -0.689 1.00 94.75 87 VAL A CA 1
ATOM 705 C C . VAL A 1 87 ? -1.400 -0.686 -1.228 1.00 94.75 87 VAL A C 1
ATOM 707 O O . VAL A 1 87 ? -1.592 0.521 -1.095 1.00 94.75 87 VAL A O 1
ATOM 710 N N . VAL A 1 88 ? -0.306 -1.191 -1.791 1.00 95.25 88 VAL A N 1
ATOM 711 C CA . VAL A 1 88 ? 0.776 -0.365 -2.335 1.00 95.25 88 VAL A CA 1
ATOM 712 C C . VAL A 1 88 ? 0.824 -0.499 -3.849 1.00 95.25 88 VAL A C 1
ATOM 714 O O . VAL A 1 88 ? 0.925 -1.601 -4.373 1.00 95.25 88 VAL A O 1
ATOM 717 N N . PHE A 1 89 ? 0.755 0.627 -4.552 1.00 93.75 89 PHE A N 1
ATOM 718 C CA . PHE A 1 89 ? 0.884 0.700 -6.006 1.00 93.75 89 PHE A CA 1
ATOM 719 C C . PHE A 1 89 ? 2.316 1.111 -6.344 1.00 93.75 89 PHE A C 1
ATOM 721 O O . PHE A 1 89 ? 2.771 2.165 -5.901 1.00 93.75 89 PHE A O 1
ATOM 728 N N . THR A 1 90 ? 3.062 0.263 -7.053 1.00 93.00 90 THR A N 1
ATOM 729 C CA . THR A 1 90 ? 4.495 0.490 -7.309 1.00 93.00 90 THR A CA 1
ATOM 730 C C . THR A 1 90 ? 5.017 -0.416 -8.427 1.00 93.00 90 THR A C 1
ATOM 732 O O . THR A 1 90 ? 4.439 -1.458 -8.707 1.00 93.00 90 THR A O 1
ATOM 735 N N . ASP A 1 91 ? 6.142 -0.065 -9.044 1.00 89.94 91 ASP A N 1
ATOM 736 C CA . ASP A 1 91 ? 6.927 -0.968 -9.898 1.00 89.94 91 ASP A CA 1
ATOM 737 C C . ASP A 1 91 ? 7.843 -1.909 -9.077 1.00 89.94 91 ASP A C 1
ATOM 739 O O . ASP A 1 91 ? 8.525 -2.779 -9.619 1.00 89.94 91 ASP A O 1
ATOM 743 N N . GLY A 1 92 ? 7.875 -1.755 -7.749 1.00 85.31 92 GLY A N 1
ATOM 744 C CA . GLY A 1 92 ? 8.747 -2.500 -6.838 1.00 85.31 92 GLY A CA 1
ATOM 745 C C . GLY A 1 92 ? 10.177 -1.973 -6.785 1.00 85.31 92 GLY A C 1
ATOM 746 O O . GLY A 1 92 ? 11.010 -2.530 -6.068 1.00 85.31 92 GLY A O 1
ATOM 747 N N . LYS A 1 93 ? 10.496 -0.895 -7.507 1.00 89.81 93 LYS A N 1
ATOM 748 C CA . LYS A 1 93 ? 11.818 -0.288 -7.439 1.00 89.81 93 LYS A CA 1
ATOM 749 C C . LYS A 1 93 ? 11.997 0.407 -6.094 1.00 89.81 93 LYS A C 1
ATOM 751 O O . LYS A 1 93 ? 11.137 1.136 -5.609 1.00 89.81 93 LYS A O 1
ATOM 756 N N . THR A 1 94 ? 13.176 0.244 -5.512 1.00 91.94 94 THR A N 1
ATOM 757 C CA . THR A 1 94 ? 13.588 0.986 -4.321 1.00 91.94 94 THR A CA 1
ATOM 758 C C . THR A 1 94 ? 15.028 1.453 -4.481 1.00 91.94 94 THR A C 1
ATOM 760 O O . THR A 1 94 ? 15.871 0.735 -5.018 1.00 91.94 94 THR A O 1
ATOM 763 N N . HIS A 1 95 ? 15.328 2.668 -4.036 1.00 93.06 95 HIS A N 1
ATOM 764 C CA . HIS A 1 95 ? 16.695 3.185 -4.010 1.00 93.06 95 HIS A CA 1
ATOM 765 C C . HIS A 1 95 ? 17.471 2.675 -2.794 1.00 93.06 95 HIS A C 1
ATOM 767 O O . HIS A 1 95 ? 18.696 2.594 -2.844 1.00 93.06 95 HIS A O 1
ATOM 773 N N . ASN A 1 96 ? 16.775 2.307 -1.715 1.00 90.94 96 ASN A N 1
ATOM 774 C CA . ASN A 1 96 ? 17.388 1.856 -0.472 1.00 90.94 96 ASN A CA 1
ATOM 775 C C . ASN A 1 96 ? 17.030 0.392 -0.172 1.00 90.94 96 ASN A C 1
ATOM 777 O O . ASN A 1 96 ? 16.165 0.093 0.653 1.00 90.94 96 ASN A O 1
ATOM 781 N N . GLN A 1 97 ? 17.707 -0.531 -0.861 1.00 89.75 97 GLN A N 1
ATOM 782 C CA . GLN A 1 97 ? 17.471 -1.970 -0.709 1.00 89.75 97 GLN A CA 1
ATOM 783 C C . GLN A 1 97 ? 17.799 -2.476 0.704 1.00 89.75 97 GLN A C 1
ATOM 785 O O . GLN A 1 97 ? 17.119 -3.360 1.217 1.00 89.75 97 GLN A O 1
ATOM 790 N N . SER A 1 98 ? 18.825 -1.921 1.357 1.00 91.38 98 SER A N 1
ATOM 791 C CA . SER A 1 98 ? 19.199 -2.333 2.715 1.00 91.38 98 SER A CA 1
ATOM 792 C C . SER A 1 98 ? 18.155 -1.915 3.751 1.00 91.38 98 SER A C 1
ATOM 794 O O . SER A 1 98 ? 17.864 -2.696 4.661 1.00 91.38 98 SER A O 1
ATOM 796 N N . ALA A 1 99 ? 17.552 -0.731 3.598 1.00 92.06 99 ALA A N 1
ATOM 797 C CA . ALA A 1 99 ? 16.433 -0.313 4.438 1.00 92.06 99 ALA A CA 1
ATOM 798 C C . ALA A 1 99 ? 15.201 -1.194 4.210 1.00 92.06 99 ALA A C 1
ATOM 800 O O . ALA A 1 99 ? 14.623 -1.662 5.187 1.00 92.06 99 ALA A O 1
ATOM 801 N N . MET A 1 100 ? 14.862 -1.516 2.953 1.00 92.44 100 MET A N 1
ATOM 802 C CA . MET A 1 100 ? 13.785 -2.473 2.654 1.00 92.44 100 MET A CA 1
ATOM 803 C C . MET A 1 100 ? 13.997 -3.813 3.357 1.00 92.44 100 MET A C 1
ATOM 805 O O . MET A 1 100 ? 13.077 -4.325 3.984 1.00 92.44 100 MET A O 1
ATOM 809 N N . SER A 1 101 ? 15.220 -4.349 3.336 1.00 89.81 101 SER A N 1
ATOM 810 C CA . SER A 1 101 ? 15.522 -5.609 4.022 1.00 89.81 101 SER A CA 1
ATOM 811 C C . SER A 1 101 ? 15.484 -5.550 5.541 1.00 89.81 101 SER A C 1
ATOM 813 O O . SER A 1 101 ? 15.404 -6.595 6.181 1.00 89.81 101 SER A O 1
ATOM 815 N N . SER A 1 102 ? 15.536 -4.352 6.113 1.00 91.75 102 SER A N 1
ATOM 816 C CA . SER A 1 102 ? 15.439 -4.139 7.557 1.00 91.75 102 SER A CA 1
ATOM 817 C C . SER A 1 102 ? 14.021 -3.766 8.001 1.00 91.75 102 SER A C 1
ATOM 819 O O . SER A 1 102 ? 13.766 -3.690 9.204 1.00 91.75 102 SER A O 1
ATOM 821 N N . LEU A 1 103 ? 13.103 -3.523 7.058 1.00 92.94 103 LEU A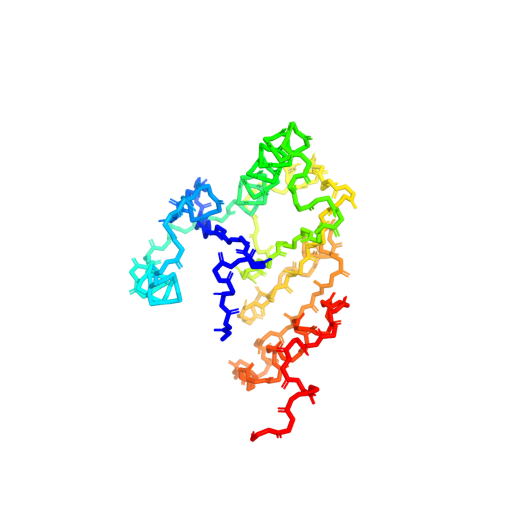 N 1
ATOM 822 C CA . LEU A 1 103 ? 11.731 -3.132 7.347 1.00 92.94 103 LEU A CA 1
ATOM 823 C C . LEU A 1 103 ? 10.975 -4.299 7.988 1.00 92.94 103 LEU A C 1
ATOM 825 O O . LEU A 1 103 ? 10.835 -5.376 7.409 1.00 92.94 103 LEU A O 1
ATOM 829 N N . GLN A 1 104 ? 10.446 -4.066 9.184 1.00 91.44 104 GLN A N 1
ATOM 830 C CA . GLN A 1 104 ? 9.641 -5.048 9.899 1.00 91.44 104 GLN A CA 1
ATOM 831 C C . GLN A 1 104 ? 8.162 -4.796 9.620 1.00 91.44 104 GLN A C 1
ATOM 833 O O . GLN A 1 104 ? 7.591 -3.815 10.095 1.00 91.44 104 GLN A O 1
ATOM 838 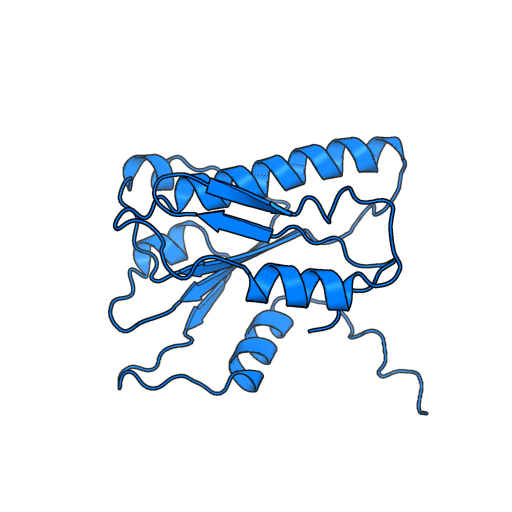N N . LYS A 1 105 ? 7.535 -5.691 8.850 1.00 92.69 105 LYS A N 1
ATOM 839 C CA . LYS A 1 105 ? 6.081 -5.695 8.666 1.00 92.69 105 LYS A CA 1
ATOM 840 C C . LYS A 1 105 ? 5.397 -6.164 9.961 1.00 92.69 105 LYS A C 1
ATOM 842 O O . LYS A 1 105 ? 5.697 -7.273 10.414 1.00 92.69 105 LYS A O 1
ATOM 847 N N . PRO A 1 106 ? 4.458 -5.393 10.539 1.00 90.88 106 PRO A N 1
ATOM 848 C CA . PRO A 1 106 ? 3.644 -5.869 11.652 1.00 90.88 106 PRO A CA 1
ATOM 849 C C . PRO A 1 106 ? 2.809 -7.087 11.237 1.00 90.88 106 PRO A C 1
ATOM 851 O O . PRO A 1 106 ? 2.161 -7.071 10.194 1.00 90.88 106 PRO A O 1
ATOM 854 N N . SER A 1 107 ? 2.764 -8.131 12.066 1.00 87.94 107 SER A N 1
ATOM 855 C CA . SER A 1 107 ? 2.020 -9.366 11.757 1.00 87.94 107 SER A CA 1
ATOM 856 C C . SER A 1 107 ? 0.499 -9.179 11.665 1.00 87.94 107 SER A C 1
ATOM 858 O O . SER A 1 107 ? -0.192 -10.030 11.112 1.00 87.94 107 SER A O 1
ATOM 860 N N . SER A 1 108 ? -0.028 -8.076 12.202 1.00 85.69 108 SER A N 1
ATOM 861 C CA . SER A 1 108 ? -1.440 -7.685 12.118 1.00 85.69 108 SER A CA 1
ATOM 862 C C . SER A 1 108 ? -1.815 -6.996 10.800 1.00 85.69 108 SER A C 1
ATOM 864 O O . SER A 1 108 ? -3.002 -6.742 10.573 1.00 85.69 108 SER A O 1
ATOM 866 N N . VAL A 1 109 ? -0.832 -6.672 9.952 1.00 89.75 109 VAL A N 1
ATOM 867 C CA . VAL A 1 109 ? -1.022 -5.940 8.696 1.00 89.75 109 VAL A CA 1
ATOM 868 C C . VAL A 1 109 ? -0.840 -6.870 7.509 1.00 89.75 109 VAL A C 1
ATOM 870 O O . VAL A 1 109 ? 0.206 -7.493 7.347 1.00 89.75 109 VAL A O 1
ATOM 873 N N . ILE A 1 110 ? -1.847 -6.889 6.641 1.00 92.12 110 ILE A N 1
ATOM 874 C CA . ILE A 1 110 ? -1.775 -7.522 5.326 1.00 92.12 110 ILE A CA 1
ATOM 875 C C . ILE A 1 110 ? -1.269 -6.478 4.330 1.00 92.12 110 ILE A C 1
ATOM 877 O O . ILE A 1 110 ? -1.824 -5.381 4.244 1.00 92.12 110 ILE A O 1
ATOM 881 N N . VAL A 1 111 ? -0.233 -6.810 3.570 1.00 95.25 111 VAL A N 1
ATOM 882 C CA . VAL A 1 111 ? 0.316 -5.962 2.509 1.00 95.25 111 VAL A CA 1
ATOM 883 C C . VAL A 1 111 ? -0.005 -6.592 1.161 1.00 95.25 111 VAL A C 1
ATOM 885 O O . VAL A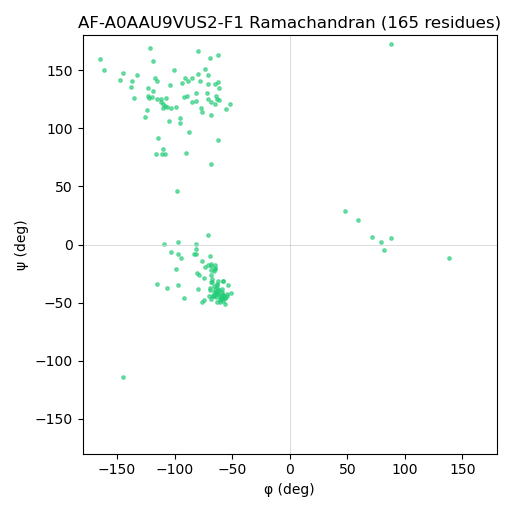 1 111 ? 0.413 -7.709 0.880 1.00 95.25 111 VAL A O 1
ATOM 888 N N . ILE A 1 112 ? -0.716 -5.856 0.315 1.00 96.19 112 ILE A N 1
ATOM 889 C CA . ILE A 1 112 ? -1.009 -6.236 -1.068 1.00 96.19 112 ILE A CA 1
ATOM 890 C C . ILE A 1 112 ? -0.216 -5.293 -1.966 1.00 96.19 112 ILE A C 1
ATOM 892 O O . ILE A 1 112 ? -0.442 -4.080 -1.944 1.00 96.19 112 ILE A O 1
ATOM 896 N N . ALA A 1 113 ? 0.709 -5.835 -2.750 1.00 96.25 113 ALA A N 1
ATOM 897 C CA . ALA A 1 113 ? 1.427 -5.061 -3.751 1.00 96.25 113 ALA A CA 1
ATOM 898 C C . ALA A 1 113 ? 0.700 -5.136 -5.092 1.00 96.25 113 ALA A C 1
ATOM 900 O O . ALA A 1 113 ? 0.439 -6.219 -5.605 1.00 96.25 113 ALA A O 1
ATOM 901 N N . VAL A 1 114 ? 0.407 -3.983 -5.679 1.00 96.31 114 VAL A N 1
ATOM 902 C CA . VAL A 1 114 ? -0.116 -3.863 -7.036 1.00 96.31 114 VAL A CA 1
ATOM 903 C C . VAL A 1 114 ? 1.017 -3.380 -7.932 1.00 96.31 114 VAL A C 1
ATOM 905 O O . VAL A 1 114 ? 1.437 -2.222 -7.856 1.00 96.31 114 VAL A O 1
ATOM 908 N N . ALA A 1 115 ? 1.536 -4.297 -8.743 1.00 94.56 115 ALA A N 1
ATOM 909 C CA . ALA A 1 115 ? 2.697 -4.080 -9.585 1.00 94.56 115 ALA A CA 1
ATOM 910 C C . ALA A 1 115 ? 2.316 -3.350 -10.883 1.00 94.56 115 ALA A C 1
ATOM 912 O O . ALA A 1 115 ? 1.468 -3.821 -11.652 1.00 94.56 115 ALA A O 1
ATOM 913 N N . LEU A 1 116 ? 2.958 -2.205 -11.118 1.00 92.69 116 LEU A N 1
ATOM 914 C CA . LEU A 1 116 ? 2.710 -1.307 -12.245 1.00 92.69 116 LEU A CA 1
ATOM 915 C C . LEU A 1 116 ? 3.943 -1.186 -13.146 1.00 92.69 116 LEU A C 1
ATOM 917 O O . LEU A 1 116 ? 5.075 -1.099 -12.675 1.00 92.69 116 LEU A O 1
ATOM 921 N N . GLY A 1 117 ? 3.707 -1.098 -14.450 1.00 90.19 117 GLY A N 1
ATOM 922 C CA . GLY A 1 117 ? 4.732 -0.862 -15.459 1.00 90.19 117 GLY A CA 1
ATOM 923 C C . GLY A 1 117 ? 5.400 -2.130 -15.990 1.00 90.19 117 GLY A C 1
ATOM 924 O O . GLY A 1 117 ? 5.181 -3.244 -15.528 1.00 90.19 117 GLY A O 1
ATOM 925 N N . LEU A 1 118 ? 6.230 -1.943 -17.017 1.00 89.06 118 LEU A N 1
ATOM 926 C CA . LEU A 1 118 ? 6.920 -3.032 -17.720 1.00 89.06 118 LEU A CA 1
ATOM 927 C C . LEU A 1 118 ? 8.144 -3.567 -16.973 1.00 89.06 118 LEU A C 1
ATOM 929 O O . LEU A 1 118 ? 8.566 -4.701 -17.188 1.00 89.06 118 LEU A O 1
ATOM 933 N N . LYS A 1 119 ? 8.761 -2.735 -16.130 1.00 90.00 119 LYS A N 1
ATOM 934 C CA . LYS A 1 119 ? 9.987 -3.075 -15.410 1.00 90.00 119 LYS A CA 1
ATOM 935 C C . LYS A 1 119 ? 9.684 -3.238 -13.929 1.00 90.00 119 LYS A C 1
ATOM 937 O O . LYS A 1 119 ? 9.907 -2.321 -13.147 1.00 90.00 119 LYS A O 1
ATOM 942 N N . ILE A 1 120 ? 9.189 -4.419 -13.583 1.00 90.12 120 ILE A N 1
ATOM 943 C CA . ILE A 1 120 ? 8.828 -4.770 -12.211 1.00 90.12 120 ILE A CA 1
ATOM 944 C C . ILE A 1 120 ? 10.022 -5.418 -11.507 1.00 90.12 120 ILE A C 1
ATOM 946 O O . ILE A 1 120 ? 10.778 -6.178 -12.115 1.00 90.12 120 ILE A O 1
ATOM 950 N N . PHE A 1 121 ? 10.180 -5.132 -10.216 1.00 91.12 121 PHE A N 1
ATOM 951 C CA . PHE A 1 121 ? 11.200 -5.722 -9.346 1.00 91.12 121 PHE A CA 1
ATOM 952 C C . PHE A 1 121 ? 10.543 -6.700 -8.352 1.00 91.12 121 PHE A C 1
ATOM 954 O O . PHE A 1 121 ? 10.323 -6.347 -7.190 1.00 91.12 121 PHE A O 1
ATOM 961 N N . PRO A 1 122 ? 10.191 -7.925 -8.792 1.00 88.62 122 PRO A N 1
ATOM 962 C CA . PRO A 1 122 ? 9.350 -8.844 -8.021 1.00 88.62 122 PRO A CA 1
ATOM 963 C C . PRO A 1 122 ? 9.984 -9.275 -6.697 1.00 88.62 122 PRO A C 1
ATOM 965 O O . PRO A 1 122 ? 9.268 -9.412 -5.712 1.00 88.62 122 PRO A O 1
ATOM 968 N N . ASP A 1 123 ? 11.311 -9.413 -6.632 1.00 91.62 123 ASP A N 1
ATOM 969 C CA . ASP A 1 123 ? 12.009 -9.806 -5.400 1.00 91.62 123 ASP A CA 1
ATOM 970 C C . ASP A 1 123 ? 11.740 -8.827 -4.247 1.00 91.62 123 ASP A C 1
ATOM 972 O O . ASP A 1 123 ? 11.538 -9.244 -3.107 1.00 91.62 123 ASP A O 1
ATOM 976 N N . VAL A 1 124 ? 11.676 -7.523 -4.545 1.00 90.44 124 VAL A N 1
ATOM 977 C CA . VAL A 1 124 ? 11.366 -6.482 -3.552 1.00 90.44 124 VAL A CA 1
ATOM 978 C C . VAL A 1 124 ? 9.908 -6.577 -3.111 1.00 90.44 124 VAL A C 1
ATOM 980 O O . VAL A 1 124 ? 9.615 -6.417 -1.929 1.00 90.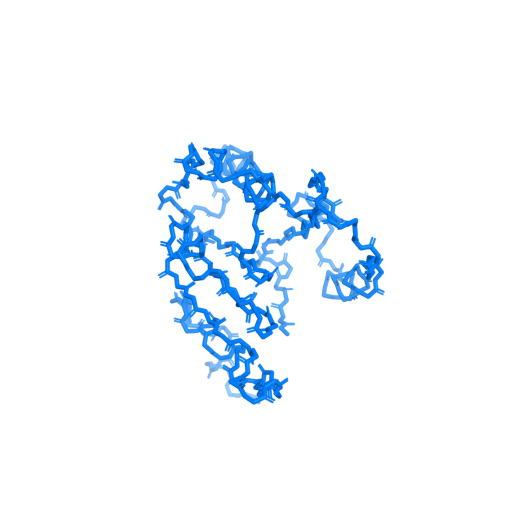44 124 VAL A O 1
ATOM 983 N N . LEU A 1 125 ? 8.990 -6.856 -4.039 1.00 91.94 125 LEU A N 1
ATOM 984 C CA . LEU A 1 125 ? 7.563 -6.981 -3.737 1.00 91.94 125 LEU A CA 1
ATOM 985 C C . LEU A 1 125 ? 7.279 -8.217 -2.880 1.00 91.94 125 LEU A C 1
ATOM 987 O O . LEU A 1 125 ? 6.615 -8.111 -1.851 1.00 91.94 125 LEU A O 1
ATOM 991 N N . HIS A 1 126 ? 7.837 -9.369 -3.251 1.00 92.06 126 HIS A N 1
ATOM 992 C CA . HIS A 1 126 ? 7.666 -10.624 -2.517 1.00 92.06 126 HIS A CA 1
ATOM 993 C C . HIS A 1 126 ? 8.344 -10.623 -1.143 1.00 92.06 126 HIS A C 1
ATOM 995 O O . HIS A 1 126 ? 7.983 -11.422 -0.284 1.00 92.06 126 HIS A O 1
ATOM 1001 N N . GLN A 1 127 ? 9.295 -9.719 -0.900 1.00 90.38 127 GLN A N 1
ATOM 1002 C CA . GLN A 1 127 ? 9.901 -9.548 0.418 1.00 90.38 127 GLN A CA 1
ATOM 1003 C C . GLN A 1 127 ? 8.921 -8.981 1.457 1.00 90.38 127 GLN A C 1
ATOM 1005 O O . GLN A 1 127 ? 9.066 -9.254 2.648 1.00 90.38 127 GLN A O 1
ATOM 1010 N N . ILE A 1 128 ? 7.944 -8.180 1.024 1.00 86.56 128 ILE A N 1
ATOM 1011 C CA . ILE A 1 128 ? 7.053 -7.429 1.922 1.00 86.56 128 ILE A CA 1
ATOM 1012 C C . ILE A 1 128 ? 5.594 -7.869 1.835 1.00 86.56 128 ILE A C 1
ATOM 1014 O O . ILE A 1 128 ? 4.875 -7.819 2.837 1.00 86.56 128 ILE A O 1
ATOM 1018 N N . ALA A 1 129 ? 5.144 -8.260 0.647 1.00 93.44 129 ALA A N 1
ATOM 1019 C CA . ALA A 1 129 ? 3.737 -8.419 0.351 1.00 93.44 129 ALA A CA 1
ATOM 1020 C C . ALA A 1 129 ? 3.271 -9.831 0.695 1.00 93.44 129 ALA A C 1
ATOM 1022 O O . ALA A 1 129 ? 3.977 -10.810 0.469 1.00 93.44 129 ALA A O 1
ATOM 1023 N N . ASP A 1 130 ? 2.066 -9.919 1.244 1.00 94.12 130 ASP A N 1
ATOM 1024 C CA . ASP A 1 130 ? 1.345 -11.181 1.393 1.00 94.12 130 ASP A CA 1
ATOM 1025 C C . ASP A 1 130 ? 0.782 -11.650 0.046 1.00 94.12 130 ASP A C 1
ATOM 1027 O O . ASP A 1 130 ? 0.670 -12.851 -0.178 1.00 94.12 130 ASP A O 1
ATOM 1031 N N . ASP A 1 131 ? 0.478 -10.708 -0.855 1.00 94.81 131 ASP A N 1
ATOM 1032 C CA . ASP A 1 131 ? 0.066 -10.989 -2.229 1.00 94.81 131 ASP A CA 1
ATOM 1033 C C . ASP A 1 131 ? 0.584 -9.926 -3.212 1.00 94.81 131 ASP A C 1
ATOM 1035 O O . ASP A 1 131 ? 0.719 -8.746 -2.865 1.00 94.81 131 ASP A O 1
ATOM 1039 N N . VAL A 1 132 ? 0.871 -10.347 -4.446 1.00 95.81 132 VAL A N 1
ATOM 1040 C CA . VAL A 1 132 ? 1.358 -9.484 -5.530 1.00 95.81 132 VAL A CA 1
ATOM 1041 C C . VAL A 1 132 ? 0.434 -9.612 -6.734 1.00 95.81 132 VAL A C 1
ATOM 1043 O O . VAL A 1 132 ? 0.357 -10.655 -7.379 1.00 95.81 132 VAL A O 1
ATOM 1046 N N . ILE A 1 133 ? -0.225 -8.509 -7.072 1.00 95.75 133 ILE A N 1
ATOM 1047 C CA . ILE A 1 133 ? -1.178 -8.411 -8.172 1.00 95.75 133 ILE A CA 1
ATOM 1048 C C . ILE A 1 133 ? -0.550 -7.591 -9.290 1.00 95.75 133 ILE A C 1
ATOM 1050 O O . ILE A 1 133 ? -0.235 -6.416 -9.121 1.00 95.75 133 ILE A O 1
ATOM 1054 N N . TYR A 1 134 ? -0.391 -8.194 -10.461 1.00 95.06 134 TYR A N 1
ATOM 1055 C CA . TYR A 1 134 ? 0.151 -7.520 -11.636 1.00 95.06 134 TYR A CA 1
ATOM 1056 C C . TYR A 1 134 ? -0.967 -6.788 -12.372 1.00 95.06 134 TYR A C 1
ATOM 1058 O O . TYR A 1 134 ? -1.946 -7.420 -12.773 1.00 95.06 134 TYR A O 1
ATOM 1066 N N . TRP A 1 135 ? -0.826 -5.473 -12.559 1.00 96.06 135 TRP A N 1
ATOM 1067 C CA . TRP A 1 135 ? -1.762 -4.673 -13.358 1.00 96.06 135 TRP A CA 1
ATOM 1068 C C . TRP A 1 135 ? -1.299 -4.596 -14.816 1.00 96.06 135 TRP A C 1
ATOM 1070 O O . TRP A 1 135 ? -2.092 -4.806 -15.735 1.00 96.06 135 TRP A O 1
ATOM 1080 N N . THR A 1 136 ? -0.018 -4.319 -15.052 1.00 93.94 136 THR A N 1
ATOM 1081 C CA . THR A 1 136 ? 0.540 -4.228 -16.407 1.00 93.94 136 THR A CA 1
ATOM 1082 C C . THR A 1 136 ? 0.848 -5.621 -16.953 1.00 93.94 136 THR A C 1
ATOM 1084 O O . THR A 1 136 ? 1.473 -6.437 -16.278 1.00 93.94 136 THR A O 1
ATOM 1087 N N . LYS A 1 137 ? 0.390 -5.907 -18.174 1.00 91.25 137 LYS A N 1
ATOM 1088 C CA . LYS A 1 137 ? 0.666 -7.161 -18.885 1.00 91.25 137 LYS A CA 1
ATOM 1089 C C . LYS A 1 137 ? 2.061 -7.139 -19.510 1.00 91.25 137 LYS A C 1
ATOM 1091 O O . LYS A 1 137 ? 2.665 -6.081 -19.675 1.00 91.25 137 LYS A O 1
ATOM 1096 N N . GLU A 1 138 ? 2.537 -8.308 -19.935 1.00 87.62 138 GLU A N 1
ATOM 1097 C CA . GLU A 1 138 ? 3.839 -8.466 -20.603 1.00 87.62 138 GLU A CA 1
ATOM 1098 C C . GLU A 1 138 ? 3.979 -7.617 -21.877 1.00 87.62 138 GLU A C 1
ATOM 1100 O O . GLU A 1 138 ? 5.072 -7.158 -22.200 1.00 87.62 138 GLU A O 1
ATOM 1105 N N . ASP A 1 139 ? 2.872 -7.372 -22.585 1.00 90.69 139 ASP A N 1
ATOM 1106 C CA . ASP A 1 139 ? 2.830 -6.543 -23.795 1.00 90.69 139 ASP A CA 1
ATOM 1107 C C . ASP A 1 139 ? 2.765 -5.029 -23.509 1.00 90.69 139 ASP A C 1
ATOM 1109 O O . ASP A 1 139 ? 2.710 -4.223 -24.438 1.00 90.69 139 ASP A O 1
ATOM 1113 N N . GLY A 1 140 ? 2.768 -4.631 -22.233 1.00 88.88 140 GLY A N 1
ATOM 1114 C CA . GLY A 1 140 ? 2.672 -3.242 -21.787 1.00 88.88 140 GLY A CA 1
ATOM 1115 C C . GLY A 1 140 ? 1.257 -2.684 -21.736 1.00 88.88 140 GLY A C 1
ATOM 1116 O O . GLY A 1 140 ? 1.076 -1.565 -21.259 1.00 88.88 140 GLY A O 1
ATOM 1117 N N . SER A 1 141 ? 0.251 -3.443 -22.174 1.00 93.56 141 SER A N 1
ATOM 1118 C CA . SER A 1 141 ? -1.141 -3.055 -21.979 1.00 93.56 141 SER A CA 1
ATOM 1119 C C . SER A 1 141 ? -1.558 -3.239 -20.522 1.00 93.56 141 SER A C 1
ATOM 1121 O O . SER A 1 141 ? -1.067 -4.111 -19.803 1.00 93.56 141 SER A O 1
ATOM 1123 N N . GLU A 1 142 ? -2.504 -2.426 -20.069 1.00 94.38 142 GLU A N 1
ATOM 1124 C CA . GLU A 1 142 ? -3.102 -2.599 -18.753 1.00 94.38 142 GLU A CA 1
ATOM 1125 C C . GLU A 1 142 ? -4.161 -3.709 -18.778 1.00 94.38 142 GLU A C 1
ATOM 1127 O O . GLU A 1 142 ? -4.856 -3.954 -19.776 1.00 94.38 142 GLU A O 1
ATOM 1132 N N . ARG A 1 143 ? -4.272 -4.429 -17.663 1.00 95.12 143 ARG A N 1
ATOM 1133 C CA . ARG A 1 143 ? -5.427 -5.283 -17.384 1.00 95.12 143 ARG A CA 1
ATOM 1134 C C . ARG A 1 143 ? -6.668 -4.435 -17.133 1.00 95.12 143 ARG A C 1
ATOM 1136 O O . ARG A 1 143 ? -6.582 -3.254 -16.810 1.00 95.12 143 ARG A O 1
ATOM 1143 N N . GLN A 1 144 ? -7.831 -5.068 -17.263 1.00 94.31 144 GLN A N 1
ATOM 1144 C CA . GLN A 1 144 ? -9.086 -4.407 -16.939 1.00 94.31 144 GLN A CA 1
ATOM 1145 C C . GLN A 1 144 ? -9.125 -4.074 -15.447 1.00 94.31 144 GLN A C 1
ATOM 1147 O O . GLN A 1 144 ? -8.959 -4.959 -14.606 1.00 94.31 144 GLN A O 1
ATOM 1152 N N . GLU A 1 145 ? -9.406 -2.811 -15.122 1.00 91.25 145 GLU A N 1
ATOM 1153 C CA . GLU A 1 145 ? -9.465 -2.318 -13.739 1.00 91.25 145 GLU A CA 1
ATOM 1154 C C . GLU A 1 145 ? -10.369 -3.199 -12.863 1.00 91.25 145 GLU A C 1
ATOM 1156 O O . GLU A 1 145 ? -10.019 -3.553 -11.741 1.00 91.25 145 GLU A O 1
ATOM 1161 N N . SER A 1 146 ? -11.521 -3.621 -13.392 1.00 90.12 146 SER A N 1
ATOM 1162 C CA . SER A 1 146 ? -12.474 -4.460 -12.664 1.00 90.12 146 SER A CA 1
ATOM 1163 C C . SER A 1 146 ? -11.917 -5.826 -12.264 1.00 90.12 146 SER A C 1
ATOM 1165 O O . SER A 1 146 ? -12.334 -6.357 -11.239 1.00 90.12 146 SER A O 1
ATOM 1167 N N . GLU A 1 147 ? -11.009 -6.403 -13.054 1.00 92.31 147 GLU A N 1
ATOM 1168 C CA . GLU A 1 147 ? -10.374 -7.690 -12.738 1.00 92.31 147 GLU A CA 1
ATOM 1169 C C . GLU A 1 147 ? -9.339 -7.507 -11.630 1.00 92.31 147 GLU A C 1
ATOM 1171 O O . GLU A 1 147 ? -9.379 -8.208 -10.621 1.00 92.31 147 GLU A O 1
ATOM 1176 N N . VAL A 1 148 ? -8.476 -6.496 -11.774 1.00 92.75 148 VAL A N 1
ATOM 1177 C CA . VAL A 1 148 ? -7.457 -6.145 -10.774 1.00 92.75 148 VAL A CA 1
ATOM 1178 C C . VAL A 1 148 ? -8.120 -5.822 -9.434 1.00 92.75 148 VAL A C 1
ATOM 1180 O O . VAL A 1 148 ? -7.715 -6.332 -8.393 1.00 92.75 148 VAL A O 1
ATOM 1183 N N . LEU A 1 149 ? -9.201 -5.038 -9.444 1.00 88.19 149 LEU A N 1
ATOM 1184 C CA . LEU A 1 149 ? -9.968 -4.740 -8.238 1.00 88.19 149 LEU A CA 1
ATOM 1185 C C . LEU A 1 149 ? -10.608 -5.989 -7.627 1.00 88.19 149 LEU A C 1
ATOM 1187 O O . LEU A 1 149 ? -10.659 -6.085 -6.405 1.00 88.19 149 LEU A O 1
ATOM 1191 N N . GLN A 1 150 ? -11.103 -6.937 -8.426 1.00 87.94 150 GLN A N 1
ATOM 1192 C CA . GLN A 1 150 ? -11.652 -8.187 -7.894 1.00 87.94 150 GLN A CA 1
ATOM 1193 C C . GLN A 1 150 ? -10.581 -9.027 -7.194 1.00 87.94 150 GLN A C 1
ATOM 1195 O O . GLN A 1 150 ? -10.854 -9.546 -6.115 1.00 87.94 150 GLN A O 1
ATOM 1200 N N . GLU A 1 151 ? -9.372 -9.108 -7.750 1.00 91.81 151 GLU A N 1
ATOM 1201 C CA . GLU A 1 151 ? -8.233 -9.797 -7.125 1.00 91.81 151 GLU A CA 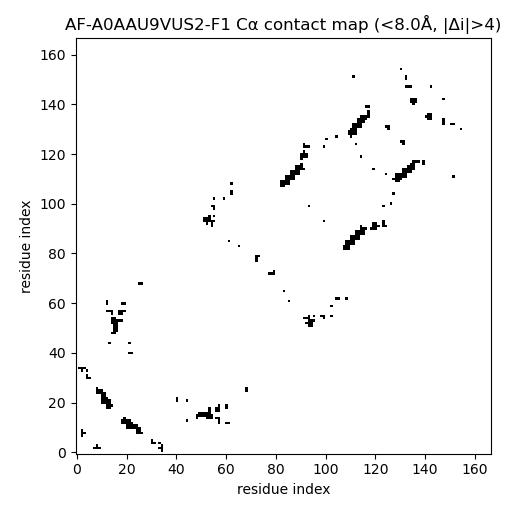1
ATOM 1202 C C . GLU A 1 151 ? -7.784 -9.104 -5.840 1.00 91.81 151 GLU A C 1
ATOM 1204 O O . GLU A 1 151 ? -7.625 -9.759 -4.807 1.00 91.81 151 GLU A O 1
ATOM 1209 N N . ILE A 1 152 ? -7.687 -7.768 -5.859 1.00 89.50 152 ILE A N 1
ATOM 1210 C CA . ILE A 1 152 ? -7.399 -6.997 -4.647 1.00 89.50 152 ILE A CA 1
ATOM 1211 C C . ILE A 1 152 ? -8.459 -7.341 -3.607 1.00 89.50 152 ILE A C 1
ATOM 1213 O O . ILE A 1 152 ? -8.099 -7.748 -2.514 1.00 89.50 152 ILE A O 1
ATOM 1217 N N . MET A 1 153 ? -9.751 -7.270 -3.947 1.00 84.75 153 MET A N 1
ATOM 1218 C CA . MET A 1 153 ? -10.859 -7.579 -3.034 1.00 84.75 153 MET A CA 1
ATOM 1219 C C . MET A 1 153 ? -10.923 -9.052 -2.597 1.00 84.75 153 MET A C 1
ATOM 1221 O O . MET A 1 153 ? -11.482 -9.322 -1.540 1.00 84.75 153 MET A O 1
ATOM 1225 N N . ALA A 1 154 ? -10.355 -10.006 -3.335 1.00 86.38 154 ALA A N 1
ATOM 1226 C CA . ALA A 1 154 ? -10.321 -11.414 -2.927 1.00 86.38 154 ALA A CA 1
ATOM 1227 C C . ALA A 1 154 ? -9.407 -11.653 -1.711 1.00 86.38 154 ALA A C 1
ATOM 1229 O O . ALA A 1 154 ? -9.664 -12.554 -0.914 1.00 86.38 154 ALA A O 1
ATOM 1230 N N . ASN A 1 155 ? -8.400 -10.796 -1.515 1.00 82.81 155 ASN A N 1
ATOM 1231 C CA . ASN A 1 155 ? -7.548 -10.794 -0.320 1.00 82.81 155 ASN A CA 1
ATOM 1232 C C . ASN A 1 155 ? -8.283 -10.299 0.937 1.00 82.81 155 ASN A C 1
ATOM 1234 O O . ASN A 1 155 ? -7.877 -10.533 2.078 1.00 82.81 155 ASN A O 1
ATOM 1238 N N . PHE A 1 156 ? -9.402 -9.612 0.737 1.00 76.25 156 PHE A N 1
ATOM 1239 C CA . PHE A 1 156 ? -10.279 -9.157 1.792 1.00 76.25 156 PHE A CA 1
ATOM 1240 C C . PHE A 1 156 ? -11.247 -10.314 2.054 1.00 76.25 156 PHE A C 1
ATOM 1242 O O . PHE A 1 156 ? -12.264 -10.437 1.381 1.00 76.25 156 PHE A O 1
ATOM 1249 N N . ASP A 1 157 ? -10.973 -11.148 3.064 1.00 65.19 157 ASP A N 1
ATOM 1250 C CA . ASP A 1 157 ? -11.961 -12.100 3.604 1.00 65.19 157 ASP A CA 1
ATOM 1251 C C . ASP A 1 157 ? -13.077 -11.314 4.329 1.00 65.19 157 ASP A C 1
ATOM 1253 O O . ASP A 1 157 ? -13.160 -11.211 5.554 1.00 65.19 157 ASP A O 1
ATOM 1257 N N . PHE A 1 158 ? -13.861 -10.609 3.521 1.00 61.22 158 PHE A N 1
ATOM 1258 C CA . PHE A 1 158 ? -15.012 -9.809 3.867 1.00 61.22 158 PHE A CA 1
ATOM 1259 C C . PHE A 1 158 ? -16.175 -10.377 3.067 1.00 61.22 158 PHE A C 1
ATOM 1261 O O . PHE A 1 158 ? -16.145 -10.425 1.839 1.00 61.22 158 PHE A O 1
ATOM 1268 N N . LYS A 1 159 ? -17.263 -10.728 3.752 1.00 50.81 159 LYS A N 1
ATOM 1269 C CA . LYS A 1 159 ? -18.560 -10.807 3.081 1.00 50.81 159 LYS A CA 1
ATOM 1270 C C . LYS A 1 159 ? -18.916 -9.388 2.625 1.00 50.81 159 LYS A C 1
ATOM 1272 O O . LYS A 1 159 ? -19.008 -8.510 3.491 1.00 50.81 159 LYS A O 1
ATOM 1277 N N . PRO A 1 160 ? -19.117 -9.126 1.320 1.00 49.31 160 PRO A N 1
ATOM 1278 C CA . PRO A 1 160 ? -19.530 -7.810 0.857 1.00 49.31 160 PRO A CA 1
ATOM 1279 C C . PRO A 1 160 ? -20.813 -7.413 1.584 1.00 49.31 160 PRO A C 1
ATOM 1281 O O . PRO A 1 160 ? -21.846 -8.074 1.454 1.00 49.31 160 PRO A O 1
ATOM 1284 N N . CYS A 1 161 ? -20.769 -6.349 2.380 1.00 49.34 161 CYS A N 1
ATOM 1285 C CA . CYS A 1 161 ? -21.984 -5.820 2.976 1.00 49.34 161 CYS A CA 1
ATOM 1286 C C . CYS A 1 161 ? -22.847 -5.224 1.854 1.00 49.34 161 CYS A C 1
ATOM 1288 O O . CYS A 1 161 ? -22.459 -4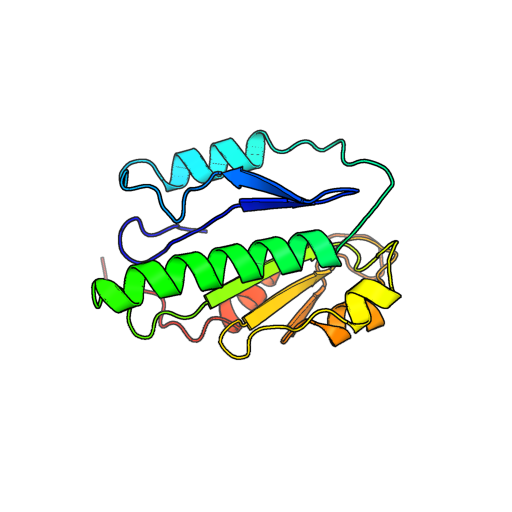.225 1.254 1.00 49.34 161 CYS A O 1
ATOM 1290 N N . GLY A 1 162 ? -23.988 -5.858 1.562 1.00 48.34 162 GLY A N 1
ATOM 1291 C CA . GLY A 1 162 ? -24.953 -5.375 0.567 1.00 48.34 162 GLY A CA 1
ATOM 1292 C C . GLY A 1 162 ? -25.579 -6.431 -0.348 1.00 48.34 162 GLY A C 1
ATOM 1293 O O . GLY A 1 162 ? -26.565 -6.114 -0.995 1.00 48.34 162 GLY A O 1
ATOM 1294 N N . LYS A 1 163 ? -25.087 -7.680 -0.392 1.00 42.66 163 LYS A N 1
ATOM 1295 C CA . LYS A 1 163 ? -25.748 -8.746 -1.184 1.00 42.66 163 LYS A CA 1
ATOM 1296 C C . LYS A 1 163 ? -26.922 -9.442 -0.477 1.00 42.66 163 LYS A C 1
ATOM 1298 O O . LYS A 1 163 ? -27.627 -10.210 -1.116 1.00 42.66 163 LYS A O 1
ATOM 1303 N N . GLU A 1 164 ? -27.152 -9.172 0.809 1.00 43.66 164 GLU A N 1
ATOM 1304 C CA . GLU A 1 164 ? -28.249 -9.780 1.590 1.00 43.66 164 GLU A CA 1
ATOM 1305 C C . GLU A 1 164 ? -29.510 -8.904 1.699 1.00 43.66 164 GLU A C 1
ATOM 1307 O O . GLU A 1 164 ? -30.485 -9.310 2.323 1.00 43.66 164 GLU A O 1
ATOM 1312 N N . LEU A 1 165 ? -29.542 -7.725 1.073 1.00 39.03 165 LEU A N 1
ATOM 1313 C CA . LEU A 1 165 ? -30.767 -6.932 0.955 1.00 39.03 165 LEU A CA 1
ATOM 1314 C C . LEU A 1 165 ? -31.147 -6.866 -0.518 1.00 39.03 165 LEU A C 1
ATOM 1316 O O . LEU A 1 165 ? -30.669 -6.004 -1.246 1.00 39.03 165 LEU A O 1
ATOM 1320 N N . GLY A 1 166 ? -31.974 -7.822 -0.943 1.00 38.69 166 GLY A N 1
ATOM 1321 C CA . GLY A 1 166 ? -32.659 -7.776 -2.229 1.00 38.69 166 GLY A CA 1
ATOM 1322 C C . GLY A 1 166 ? -33.597 -6.572 -2.291 1.00 38.69 166 GLY A C 1
ATOM 1323 O O . GLY A 1 166 ? -34.761 -6.676 -1.907 1.00 38.69 166 GLY A O 1
ATOM 1324 N N . LEU A 1 167 ? -33.062 -5.450 -2.764 1.00 33.69 167 LEU A N 1
ATOM 1325 C CA . LEU A 1 167 ? -33.790 -4.303 -3.294 1.00 33.69 167 LEU A CA 1
ATOM 1326 C C . LEU A 1 167 ? -33.253 -4.003 -4.691 1.00 33.69 167 LEU A C 1
ATOM 1328 O O . LEU A 1 167 ? -32.011 -3.931 -4.830 1.00 33.69 167 LEU A O 1
#

Secondary structure (DSSP, 8-state):
----TTT----EEEESSSEEEEE-TTT----TTHHHHHHHHHHTS-S---S---HHHHHHHHHHHHHHHHHHHHTTT-STT--EEEEEEE-S--S-HHHHHH----TTEEEEEEE-SSS--HHHHHHH-SEEEE-B-TTSPBPPHHHHHHHHHHTS----TTTTS--

InterPro domains:
  IPR002035 von Willebrand factor, type A [PF00092] (3-131)
  IPR002035 von Willebrand factor, type A [PS50234] (1-152)
  IPR036465 von Willebrand factor A-like domain superfamily [G3DSA:3.40.50.410] (1-157)
  IPR036465 von Willebrand factor A-like domain superfamily [SSF53300] (1-150)